Protein AF-A0A4V2E6N3-F1 (afdb_monomer_lite)

Secondary structure (DSSP, 8-state):
--HHHHHHHHHHHHHHHTT-----HHHHHHHHHHHHHHHHHHHHHHHHHHHHHHHHHHHHHHHHHHHHHHHHHTS-S-----

Foldseek 3Di:
DDPLLVQLVVVVVVCVVVVNDPDDSVNSSVVSVVVVVVVVVVVVVVVVVVVVVVVVVVVVVVVVVVVVVVVVVPDDPPPPDD

pLDDT: mean 85.02, std 14.65, range [42.44, 98.06]

Sequence (82 aa):
MSVKAMMANILQDQMRLRGVHALTPSDYEEIVELVIEQLRELELSWAAKELVDKREPARANLRQSEEARRNSAKRPAHVLAG

Radius of gyration: 29.29 Å; chains: 1; bounding box: 55×22×86 Å

Structure (mmCIF, N/CA/C/O backbone):
data_AF-A0A4V2E6N3-F1
#
_entry.id   AF-A0A4V2E6N3-F1
#
loop_
_atom_site.group_PDB
_atom_site.id
_atom_site.type_symbol
_atom_site.label_atom_id
_at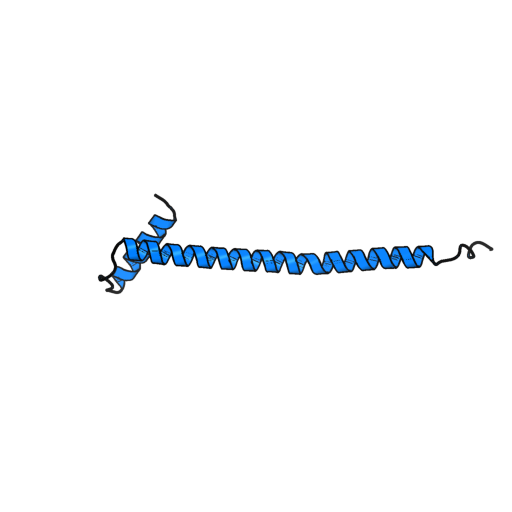om_site.label_alt_id
_atom_site.label_comp_id
_atom_site.label_asym_id
_atom_site.label_entity_id
_atom_site.label_seq_id
_atom_site.pdbx_PDB_ins_code
_atom_site.Cartn_x
_atom_site.Cartn_y
_atom_site.Cartn_z
_atom_site.occupancy
_atom_site.B_iso_or_equiv
_atom_site.auth_seq_id
_atom_site.auth_comp_id
_atom_site.auth_asym_id
_atom_site.auth_atom_id
_atom_site.pdbx_PDB_model_num
ATOM 1 N N . MET A 1 1 ? -6.087 19.002 4.807 1.00 67.44 1 MET A N 1
ATOM 2 C CA . MET A 1 1 ? -6.203 17.561 5.119 1.00 67.44 1 MET A CA 1
ATOM 3 C C . MET A 1 1 ? -5.293 16.821 4.144 1.00 67.44 1 MET A C 1
ATOM 5 O O . MET A 1 1 ? -5.399 17.101 2.956 1.00 67.44 1 MET A O 1
ATOM 9 N N . SER A 1 2 ? -4.336 16.013 4.613 1.00 92.56 2 SER A N 1
ATOM 10 C CA . SER A 1 2 ? -3.392 15.304 3.730 1.00 92.56 2 SER A CA 1
ATOM 11 C C . SER A 1 2 ? -4.009 14.014 3.180 1.00 92.56 2 SER A C 1
ATOM 13 O O . SER A 1 2 ? -4.925 13.459 3.788 1.00 92.56 2 SER A O 1
ATOM 15 N N . VAL A 1 3 ? -3.494 13.515 2.051 1.00 92.81 3 VAL A N 1
ATOM 16 C CA . VAL A 1 3 ? -3.920 12.225 1.474 1.00 92.81 3 VAL A CA 1
ATOM 17 C C . VAL A 1 3 ? -3.704 11.084 2.475 1.00 92.81 3 VAL A C 1
ATOM 19 O O . VAL A 1 3 ? -4.606 10.280 2.675 1.00 92.81 3 VAL A O 1
ATOM 22 N N . LYS A 1 4 ? -2.570 11.077 3.192 1.00 94.38 4 LYS A N 1
ATOM 23 C CA . LYS A 1 4 ? -2.289 10.107 4.264 1.00 94.38 4 LYS A CA 1
ATOM 24 C C . LYS A 1 4 ? -3.367 10.121 5.354 1.00 94.38 4 LYS A C 1
ATOM 26 O O . LYS A 1 4 ? -3.891 9.071 5.706 1.00 94.38 4 LYS A O 1
ATOM 31 N N . ALA A 1 5 ? -3.744 11.304 5.844 1.00 95.25 5 ALA A N 1
ATOM 32 C CA . ALA A 1 5 ? -4.786 11.433 6.863 1.00 95.25 5 ALA A CA 1
ATOM 33 C C . ALA A 1 5 ? -6.158 10.965 6.347 1.00 95.25 5 ALA A C 1
ATOM 35 O O . ALA A 1 5 ? -6.906 10.312 7.068 1.00 95.25 5 ALA A O 1
ATOM 36 N N . MET A 1 6 ? -6.479 11.248 5.081 1.00 97.38 6 MET A N 1
ATOM 37 C CA . MET A 1 6 ? -7.702 10.748 4.449 1.00 97.38 6 MET A CA 1
ATOM 38 C C . MET A 1 6 ? -7.711 9.215 4.370 1.00 97.38 6 MET A C 1
ATOM 40 O O . MET A 1 6 ? -8.712 8.594 4.714 1.00 97.38 6 MET A O 1
ATOM 44 N N . MET A 1 7 ? -6.598 8.601 3.965 1.00 97.75 7 MET A N 1
ATOM 45 C CA . MET A 1 7 ? -6.463 7.143 3.904 1.00 97.75 7 MET A CA 1
ATOM 46 C C . MET A 1 7 ? -6.578 6.496 5.290 1.00 97.75 7 MET A C 1
ATOM 48 O O . MET A 1 7 ? -7.255 5.479 5.421 1.00 97.75 7 MET A O 1
ATOM 52 N N . ALA A 1 8 ? -5.978 7.099 6.322 1.00 97.62 8 ALA A N 1
ATOM 53 C CA . ALA A 1 8 ? -6.065 6.604 7.697 1.00 97.62 8 ALA A CA 1
ATOM 54 C C . ALA A 1 8 ? -7.506 6.650 8.220 1.00 97.62 8 ALA A C 1
ATOM 56 O O . ALA A 1 8 ? -7.982 5.668 8.785 1.00 97.62 8 ALA A O 1
ATOM 57 N N . ASN A 1 9 ? -8.234 7.735 7.936 1.00 97.44 9 ASN A N 1
ATOM 58 C CA . ASN A 1 9 ? -9.648 7.853 8.292 1.00 97.44 9 ASN A CA 1
ATOM 59 C C . ASN A 1 9 ? -10.507 6.798 7.581 1.00 97.44 9 ASN A C 1
ATOM 61 O O . ASN A 1 9 ? -11.318 6.133 8.220 1.00 97.44 9 ASN A O 1
ATOM 65 N N . ILE A 1 10 ? -10.291 6.586 6.277 1.00 97.75 10 ILE A N 1
ATOM 66 C CA . ILE A 1 10 ? -10.993 5.537 5.523 1.00 97.75 10 ILE A CA 1
ATOM 67 C C . ILE A 1 10 ? -10.715 4.165 6.144 1.00 97.75 10 ILE A C 1
ATOM 69 O O . ILE A 1 10 ? -11.644 3.388 6.364 1.00 97.75 10 ILE A O 1
ATOM 73 N N . LEU A 1 11 ? -9.452 3.860 6.450 1.00 97.50 11 LEU A N 1
ATOM 74 C CA . LEU A 1 11 ? -9.072 2.593 7.066 1.00 97.50 11 LEU A CA 1
ATOM 75 C C . LEU A 1 11 ? -9.743 2.411 8.434 1.00 97.50 11 LEU A C 1
ATOM 77 O O . LEU A 1 11 ? -10.308 1.350 8.702 1.00 97.50 11 LEU A O 1
ATOM 81 N N . GLN A 1 12 ? -9.732 3.450 9.267 1.00 97.56 12 GLN A N 1
ATOM 82 C CA . GLN A 1 12 ? -10.376 3.448 10.575 1.00 97.56 12 GLN A CA 1
ATOM 83 C C . GLN A 1 12 ? -11.878 3.168 10.475 1.00 97.56 12 GLN A C 1
ATOM 85 O O . GLN A 1 12 ? -12.391 2.308 11.196 1.00 97.56 12 GLN A O 1
ATOM 90 N N . ASP A 1 13 ? -12.583 3.842 9.567 1.00 97.31 13 ASP A N 1
ATOM 91 C CA . ASP A 1 13 ? -14.016 3.635 9.358 1.00 97.31 13 ASP A CA 1
ATOM 92 C C . ASP A 1 13 ? -14.307 2.203 8.899 1.00 97.31 13 ASP A C 1
ATOM 94 O O . ASP A 1 13 ? -15.200 1.534 9.424 1.00 97.31 13 ASP A O 1
ATOM 98 N N . GLN A 1 14 ? -13.501 1.681 7.973 1.00 97.56 14 GLN A N 1
ATOM 99 C CA . GLN A 1 14 ? -13.642 0.315 7.479 1.00 97.56 14 GLN A CA 1
ATOM 100 C C . GLN A 1 14 ? -13.387 -0.739 8.564 1.00 97.56 14 GLN A C 1
ATOM 102 O O . GLN A 1 14 ? -14.104 -1.744 8.622 1.00 97.56 14 GLN A O 1
ATOM 107 N N . MET A 1 15 ? -12.400 -0.531 9.432 1.00 97.31 15 MET A N 1
ATOM 108 C CA . MET A 1 15 ? -12.093 -1.457 10.525 1.00 97.31 15 MET A CA 1
ATOM 109 C C . MET A 1 15 ? -13.180 -1.427 11.602 1.00 97.31 15 MET A C 1
ATOM 111 O O . MET A 1 15 ? -13.643 -2.483 12.039 1.00 97.31 15 MET A O 1
ATOM 115 N N . ARG A 1 16 ? -13.695 -0.239 11.937 1.00 96.25 16 ARG A N 1
ATOM 116 C CA . ARG A 1 16 ? -14.833 -0.087 12.855 1.00 96.25 16 ARG A CA 1
ATOM 117 C C . ARG A 1 16 ? -16.096 -0.771 12.347 1.00 96.25 16 ARG A C 1
ATOM 119 O O . ARG A 1 16 ? -16.751 -1.456 13.126 1.00 96.25 16 ARG A O 1
ATOM 126 N N . LEU A 1 17 ? -16.410 -0.650 11.054 1.00 97.69 17 LEU A N 1
ATOM 127 C CA . LEU A 1 17 ? -17.544 -1.351 10.432 1.00 97.69 17 LEU A CA 1
ATOM 128 C C . LEU A 1 17 ? -17.443 -2.882 10.545 1.00 97.69 17 LEU A C 1
ATOM 130 O O . LEU A 1 17 ? -18.455 -3.571 10.463 1.00 97.69 17 LEU A O 1
ATOM 134 N N . ARG A 1 18 ? -16.234 -3.416 10.745 1.00 96.62 18 ARG A N 1
ATOM 135 C CA . ARG A 1 18 ? -15.958 -4.850 10.923 1.00 96.62 18 ARG A CA 1
ATOM 136 C C . ARG A 1 18 ? -15.790 -5.250 12.395 1.00 96.62 18 ARG A C 1
ATOM 138 O O . ARG A 1 18 ? -15.385 -6.374 12.672 1.00 96.62 18 ARG A O 1
ATOM 145 N N . GLY A 1 19 ? -16.096 -4.350 13.332 1.00 96.75 19 GLY A N 1
ATOM 146 C CA . GLY A 1 19 ? -16.024 -4.602 14.774 1.00 96.75 19 GLY A CA 1
ATOM 147 C C . GLY A 1 19 ? -14.620 -4.490 15.375 1.00 96.75 19 GLY A C 1
ATOM 148 O O . GLY A 1 19 ? -14.407 -4.887 16.520 1.00 96.75 19 GLY A O 1
ATOM 149 N N . VAL A 1 20 ? -13.645 -3.954 14.636 1.00 95.44 20 VAL A N 1
ATOM 150 C CA . VAL A 1 20 ? -12.297 -3.716 15.162 1.00 95.44 20 VAL A CA 1
ATOM 151 C C . VAL A 1 20 ? -12.272 -2.360 15.864 1.00 95.44 20 VAL A C 1
ATOM 153 O O . VAL A 1 20 ? -12.391 -1.305 15.240 1.00 95.44 20 VAL A O 1
ATOM 156 N N . HIS A 1 21 ? -12.111 -2.394 17.187 1.00 92.25 21 HIS A N 1
ATOM 157 C CA . HIS A 1 21 ? -12.102 -1.197 18.038 1.00 92.25 21 HIS A CA 1
ATOM 158 C C . HIS A 1 21 ? -10.836 -1.054 18.893 1.00 92.25 21 HIS A C 1
ATOM 160 O O . HIS A 1 21 ? -10.688 -0.053 19.584 1.00 92.25 21 HIS A O 1
ATOM 166 N N . ALA A 1 22 ? -9.931 -2.036 18.846 1.00 94.38 22 ALA A N 1
ATOM 167 C CA . ALA A 1 22 ? -8.716 -2.056 19.661 1.00 94.38 22 ALA A CA 1
ATOM 168 C C . ALA A 1 22 ? -7.603 -1.129 19.139 1.00 94.38 22 ALA A C 1
ATOM 170 O O . ALA A 1 22 ? -6.699 -0.794 19.896 1.00 94.38 22 ALA A O 1
ATOM 171 N N . LEU A 1 23 ? -7.666 -0.729 17.865 1.00 95.56 23 LEU A N 1
ATOM 172 C CA . LEU A 1 23 ? -6.644 0.104 17.235 1.00 95.56 23 LEU A CA 1
ATOM 173 C C . LEU A 1 23 ? -6.855 1.588 17.549 1.00 95.56 23 LEU A C 1
ATOM 175 O O . LEU A 1 23 ? -7.959 2.134 17.426 1.00 95.56 23 LEU A O 1
ATOM 179 N N . THR A 1 24 ? -5.759 2.232 17.916 1.00 96.31 24 THR A N 1
ATOM 180 C CA . THR A 1 24 ? -5.619 3.668 18.130 1.00 96.31 24 THR A CA 1
ATOM 181 C C . THR A 1 24 ? -5.509 4.422 16.798 1.00 96.31 24 THR A C 1
ATOM 183 O O . THR A 1 24 ? -5.198 3.824 15.768 1.00 96.31 24 THR A O 1
ATOM 186 N N . PRO A 1 25 ? -5.733 5.750 16.778 1.00 94.06 25 PRO A N 1
ATOM 187 C CA . PRO A 1 25 ? -5.507 6.567 15.584 1.00 94.06 25 PRO A CA 1
ATOM 188 C C . PRO A 1 25 ? -4.103 6.410 14.976 1.00 94.06 25 PRO A C 1
ATOM 190 O O . 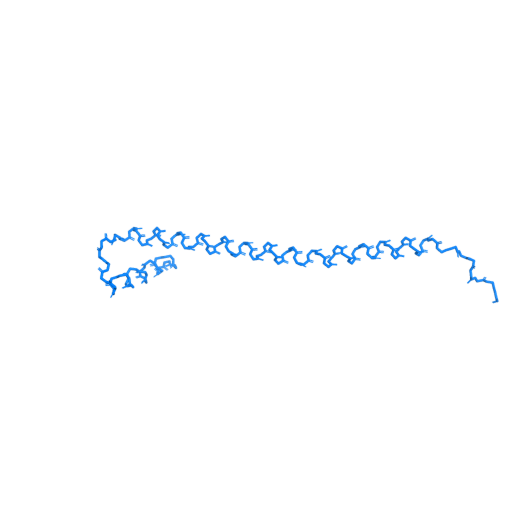PRO A 1 25 ? -3.985 6.309 13.758 1.00 94.06 25 PRO A O 1
ATOM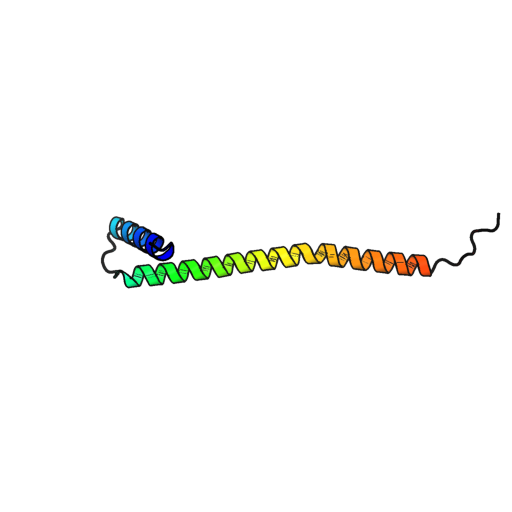 193 N N . SER A 1 26 ? -3.057 6.322 15.808 1.00 96.44 26 SER A N 1
ATOM 194 C CA . SER A 1 26 ? -1.674 6.147 15.344 1.00 96.44 26 SER A CA 1
ATOM 195 C C . SER A 1 26 ? -1.447 4.812 14.640 1.00 96.44 26 SER A C 1
ATOM 197 O O . SER A 1 26 ? -0.702 4.773 13.666 1.00 96.44 26 SER A O 1
ATOM 199 N N . ASP A 1 27 ? -2.138 3.746 15.055 1.00 97.50 27 ASP A N 1
ATOM 200 C CA . ASP A 1 27 ? -2.016 2.439 14.396 1.00 97.50 27 ASP A CA 1
ATOM 201 C C . ASP A 1 27 ? -2.487 2.517 12.936 1.00 97.50 27 ASP A C 1
ATOM 203 O O . ASP A 1 27 ? -1.866 1.959 12.034 1.00 97.50 27 ASP A O 1
ATOM 207 N N . TYR A 1 28 ? -3.567 3.259 12.669 1.00 97.44 28 TYR A N 1
ATOM 208 C CA . TYR A 1 28 ? -4.048 3.465 11.302 1.00 97.44 28 TYR A CA 1
ATOM 209 C C . TYR A 1 28 ? -3.081 4.309 10.469 1.00 97.44 28 TYR A C 1
ATOM 211 O O . TYR A 1 28 ? -2.905 4.043 9.280 1.00 97.44 28 TYR A O 1
ATOM 219 N N . GLU A 1 29 ? -2.443 5.312 11.075 1.00 97.06 29 GLU A N 1
ATOM 220 C CA . GLU A 1 29 ? -1.431 6.126 10.401 1.00 97.06 29 GLU A CA 1
ATOM 221 C C . GLU A 1 29 ? -0.178 5.319 10.040 1.00 97.06 29 GLU A C 1
ATOM 223 O O . GLU A 1 29 ? 0.356 5.505 8.943 1.00 97.06 29 GLU A O 1
ATOM 228 N N . GLU A 1 30 ? 0.270 4.420 10.921 1.00 97.81 30 GLU A N 1
ATOM 229 C CA . GLU A 1 30 ? 1.385 3.502 10.656 1.00 97.81 30 GLU A CA 1
ATOM 230 C C . GLU A 1 30 ? 1.042 2.496 9.559 1.00 97.81 30 GLU A C 1
ATOM 232 O O . GLU A 1 30 ? 1.821 2.325 8.622 1.00 97.81 30 GLU A O 1
ATOM 237 N N . ILE A 1 31 ? -0.144 1.879 9.609 1.00 97.62 31 ILE A N 1
ATOM 238 C CA . ILE A 1 31 ? -0.582 0.948 8.558 1.00 97.62 31 ILE A CA 1
ATOM 239 C C . ILE A 1 31 ? -0.604 1.650 7.196 1.00 97.62 31 ILE A C 1
ATOM 241 O O . ILE A 1 31 ? -0.135 1.096 6.202 1.00 97.62 31 ILE A O 1
ATOM 245 N N . VAL A 1 32 ? -1.122 2.878 7.132 1.00 98.06 32 VAL A N 1
ATOM 246 C CA . VAL A 1 32 ? -1.151 3.648 5.883 1.00 98.06 32 VAL A CA 1
ATOM 247 C C . VAL A 1 32 ? 0.253 4.014 5.408 1.00 98.06 32 VAL A C 1
ATOM 249 O O . VAL A 1 32 ? 0.497 3.960 4.205 1.00 98.06 32 VAL A O 1
ATOM 252 N N . GLU A 1 33 ? 1.178 4.347 6.310 1.00 97.75 33 GLU A N 1
ATOM 253 C CA . GLU A 1 33 ? 2.577 4.595 5.939 1.00 97.75 33 GLU A CA 1
ATOM 254 C C . GLU A 1 33 ? 3.198 3.361 5.272 1.00 97.75 33 GLU A C 1
ATOM 256 O O . GLU A 1 33 ? 3.775 3.468 4.191 1.00 97.75 33 GLU A O 1
ATOM 261 N N . LEU A 1 34 ? 2.997 2.176 5.855 1.00 98.00 34 LEU A N 1
ATOM 262 C CA . LEU A 1 34 ? 3.492 0.919 5.289 1.00 98.00 34 LEU A CA 1
ATOM 263 C C . LEU A 1 34 ? 2.913 0.649 3.894 1.00 98.00 34 LEU A C 1
ATOM 265 O O . LEU A 1 34 ? 3.638 0.232 2.992 1.00 98.00 34 LEU A O 1
ATOM 269 N N . VAL A 1 35 ? 1.621 0.920 3.692 1.00 97.44 35 VAL A N 1
ATOM 270 C CA . VAL A 1 35 ? 0.980 0.778 2.376 1.00 97.44 35 VAL A CA 1
ATOM 271 C C . VAL A 1 35 ? 1.584 1.748 1.358 1.00 97.44 35 VAL A C 1
ATOM 273 O O . VAL A 1 35 ? 1.846 1.349 0.225 1.00 97.44 35 VAL A O 1
ATOM 276 N N . ILE A 1 36 ? 1.831 3.003 1.742 1.00 96.69 36 ILE A N 1
ATOM 277 C CA . ILE A 1 36 ? 2.442 4.010 0.862 1.00 96.69 36 ILE A CA 1
ATOM 278 C C . ILE A 1 36 ? 3.851 3.584 0.444 1.00 96.69 36 ILE A C 1
ATOM 280 O O . ILE A 1 36 ? 4.191 3.688 -0.735 1.00 96.69 36 ILE A O 1
ATOM 284 N N . GLU A 1 37 ? 4.656 3.076 1.374 1.00 97.50 37 GLU A N 1
ATOM 285 C CA . GLU A 1 37 ? 6.010 2.612 1.064 1.00 97.50 37 GLU A CA 1
ATOM 286 C C . GLU A 1 37 ? 6.006 1.403 0.119 1.00 97.50 37 GLU A C 1
ATOM 288 O O . GLU A 1 37 ? 6.754 1.380 -0.857 1.00 97.50 37 GLU A O 1
ATOM 293 N N . GLN A 1 38 ? 5.093 0.446 0.313 1.00 97.38 38 GLN A N 1
ATOM 294 C CA . GLN A 1 38 ? 4.946 -0.688 -0.608 1.00 97.38 38 GLN A CA 1
ATOM 295 C C . GLN A 1 38 ? 4.480 -0.262 -2.009 1.00 97.38 38 GLN A C 1
ATOM 297 O O . GLN A 1 38 ? 4.941 -0.808 -3.012 1.00 97.38 38 GLN A O 1
ATOM 302 N N . LEU A 1 39 ? 3.600 0.741 -2.107 1.00 96.69 39 LEU A N 1
ATOM 303 C CA . LEU A 1 39 ? 3.192 1.300 -3.399 1.00 96.69 39 LEU A CA 1
ATOM 304 C C . LEU A 1 39 ? 4.359 1.992 -4.111 1.00 96.69 39 LEU A C 1
ATOM 306 O O . LEU A 1 39 ? 4.547 1.782 -5.307 1.00 96.69 39 LEU A O 1
ATOM 310 N N . ARG A 1 40 ? 5.183 2.754 -3.381 1.00 96.00 40 ARG A N 1
ATOM 311 C CA . ARG A 1 40 ? 6.398 3.374 -3.935 1.00 96.00 40 ARG A CA 1
ATOM 312 C C . ARG A 1 40 ? 7.381 2.334 -4.454 1.00 96.00 40 ARG A C 1
ATOM 314 O O . ARG A 1 40 ? 7.910 2.485 -5.553 1.00 96.00 40 ARG A O 1
ATOM 321 N N . GLU A 1 41 ? 7.619 1.272 -3.690 1.00 96.56 41 GLU A N 1
ATOM 322 C CA . GLU A 1 41 ? 8.498 0.176 -4.105 1.00 96.56 41 GLU A CA 1
ATOM 323 C C . GLU A 1 41 ? 7.993 -0.499 -5.391 1.00 96.56 41 GLU A C 1
ATOM 325 O O . GLU A 1 41 ? 8.775 -0.780 -6.308 1.00 96.56 41 GLU A O 1
ATOM 330 N N . LEU A 1 42 ? 6.676 -0.695 -5.505 1.00 96.62 42 LEU A N 1
ATOM 331 C CA . LEU A 1 42 ? 6.049 -1.253 -6.700 1.00 96.62 42 LEU A CA 1
ATOM 332 C C . LEU A 1 42 ? 6.195 -0.328 -7.919 1.00 96.62 42 LEU A C 1
ATOM 334 O O . LEU A 1 42 ? 6.585 -0.791 -8.994 1.00 96.62 42 LEU A O 1
ATOM 338 N N . GLU A 1 43 ? 5.935 0.971 -7.756 1.00 96.06 43 GLU A N 1
ATOM 339 C CA . GLU A 1 43 ? 6.101 1.977 -8.813 1.00 96.06 43 GLU A CA 1
ATOM 340 C C . GLU A 1 43 ? 7.552 2.035 -9.314 1.00 96.06 43 GLU A C 1
ATOM 342 O O . GLU A 1 43 ? 7.798 2.032 -10.524 1.00 96.06 43 GLU A O 1
ATOM 347 N N . LEU A 1 44 ? 8.525 2.013 -8.396 1.00 94.94 44 LEU A N 1
ATOM 348 C CA . LEU A 1 44 ? 9.949 1.976 -8.734 1.00 94.94 44 LEU A CA 1
ATOM 349 C C . LEU A 1 44 ? 10.329 0.689 -9.471 1.00 94.94 44 LEU A C 1
ATOM 351 O O . LEU A 1 44 ? 11.080 0.735 -10.447 1.00 94.94 44 LEU A O 1
ATOM 355 N N . SER A 1 45 ? 9.788 -0.451 -9.043 1.00 93.69 45 SER A N 1
ATOM 356 C CA . SER A 1 45 ? 10.023 -1.745 -9.690 1.00 93.69 45 SER A CA 1
ATOM 357 C C . SER A 1 45 ? 9.494 -1.767 -11.126 1.00 93.69 45 SER A C 1
ATOM 359 O O . SER A 1 45 ? 10.161 -2.275 -12.032 1.00 93.69 45 SER A O 1
ATOM 361 N N . TRP A 1 46 ? 8.321 -1.177 -11.367 1.00 92.69 46 TRP A N 1
ATOM 362 C CA . TRP A 1 46 ? 7.760 -1.040 -12.712 1.00 92.69 46 TRP A CA 1
ATOM 363 C C . TRP A 1 46 ? 8.570 -0.085 -13.583 1.00 92.69 46 TRP A C 1
ATOM 365 O O . TRP A 1 46 ? 8.897 -0.440 -14.716 1.00 92.69 46 TRP A O 1
ATOM 375 N N . ALA A 1 47 ? 8.967 1.071 -13.048 1.00 91.62 47 ALA A N 1
ATOM 376 C CA . ALA A 1 47 ? 9.819 2.015 -13.765 1.00 91.62 47 ALA A CA 1
ATOM 377 C C . ALA A 1 47 ? 11.169 1.381 -14.143 1.00 91.62 47 ALA A C 1
ATOM 379 O O . ALA A 1 47 ? 11.634 1.523 -15.275 1.00 91.62 47 ALA A O 1
ATOM 380 N N . ALA A 1 48 ? 11.787 0.625 -13.230 1.00 88.94 48 ALA A N 1
ATOM 381 C CA . ALA A 1 48 ? 13.030 -0.092 -13.500 1.00 88.94 48 ALA A CA 1
ATOM 382 C C . ALA A 1 48 ? 12.860 -1.125 -14.624 1.00 88.94 48 ALA A C 1
ATOM 384 O O . ALA A 1 48 ? 13.695 -1.188 -15.530 1.00 88.94 48 ALA A O 1
ATOM 385 N N . LYS A 1 49 ? 11.767 -1.897 -14.604 1.00 86.81 49 LYS A N 1
ATOM 386 C CA . LYS A 1 49 ? 11.458 -2.867 -15.659 1.00 86.81 49 LYS A CA 1
ATOM 387 C C . LYS A 1 49 ? 11.253 -2.188 -17.014 1.00 86.81 49 LYS A C 1
ATOM 389 O O . LYS A 1 49 ? 11.864 -2.598 -17.995 1.00 86.81 49 LYS A O 1
ATOM 394 N N . GLU A 1 50 ? 10.481 -1.107 -17.060 1.00 86.25 50 GLU A N 1
ATOM 395 C CA . GLU A 1 50 ? 10.243 -0.348 -18.290 1.00 86.25 50 GLU A CA 1
ATOM 396 C C . GLU A 1 50 ? 11.547 0.212 -18.889 1.00 86.25 50 GLU A C 1
ATOM 398 O O . GLU A 1 50 ? 11.748 0.194 -20.106 1.00 86.25 50 GLU A O 1
ATOM 403 N N . LEU A 1 51 ? 12.471 0.678 -18.043 1.00 80.12 51 LEU A N 1
ATOM 404 C CA . LEU A 1 51 ? 13.789 1.138 -18.481 1.00 80.12 51 LEU A CA 1
ATOM 405 C C . LEU A 1 51 ? 14.649 0.003 -19.053 1.00 80.12 51 LEU A C 1
ATOM 407 O O . LEU A 1 51 ? 15.374 0.226 -20.026 1.00 80.12 51 LEU A O 1
ATOM 411 N N . VAL A 1 52 ? 14.585 -1.200 -18.476 1.00 78.56 52 VAL A N 1
ATOM 412 C CA . VAL A 1 52 ? 15.286 -2.384 -19.000 1.00 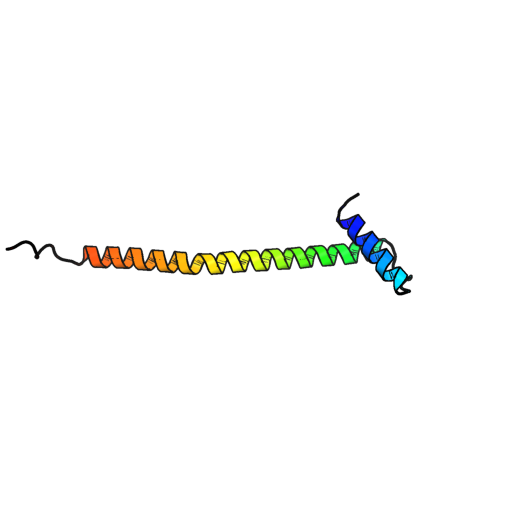78.56 52 VAL A CA 1
ATOM 413 C C . VAL A 1 52 ? 14.710 -2.787 -20.356 1.00 78.56 52 VAL A C 1
ATOM 415 O O . VAL A 1 52 ? 15.472 -2.903 -21.320 1.00 78.56 52 VAL A O 1
ATOM 418 N N . ASP A 1 53 ? 13.384 -2.883 -20.455 1.00 75.94 53 ASP A N 1
ATOM 419 C CA . ASP A 1 53 ? 12.675 -3.282 -21.674 1.00 75.94 53 ASP A CA 1
ATOM 420 C C . ASP A 1 53 ? 12.936 -2.298 -22.832 1.00 75.94 53 ASP A C 1
ATOM 422 O O . ASP A 1 53 ? 13.099 -2.700 -23.983 1.00 75.94 53 ASP A O 1
ATOM 426 N N . LYS A 1 54 ? 13.080 -0.996 -22.544 1.00 72.75 54 LYS A N 1
ATOM 427 C CA . LYS A 1 54 ? 13.458 0.024 -23.542 1.00 72.75 54 LYS A CA 1
ATOM 428 C C . LYS A 1 54 ? 14.942 -0.010 -23.931 1.00 72.75 54 LYS A C 1
ATOM 430 O O . LYS A 1 54 ? 15.302 0.418 -25.032 1.00 72.75 54 LYS A O 1
ATOM 435 N N . ARG A 1 55 ? 15.833 -0.495 -23.058 1.00 70.88 55 ARG A N 1
ATOM 436 C CA . ARG A 1 55 ? 17.291 -0.484 -23.289 1.00 70.88 55 ARG A CA 1
ATOM 437 C C . ARG A 1 55 ? 17.760 -1.607 -24.214 1.00 70.88 55 ARG A C 1
ATOM 439 O O . ARG A 1 55 ? 18.752 -1.419 -24.921 1.00 70.88 55 ARG A O 1
ATOM 446 N N . GLU A 1 56 ? 17.083 -2.751 -24.229 1.00 62.72 56 GLU A N 1
ATOM 447 C CA . GLU A 1 56 ? 17.415 -3.865 -25.129 1.00 62.72 56 GLU A CA 1
ATOM 448 C C . GLU A 1 56 ? 17.329 -3.513 -26.624 1.00 62.72 56 GLU A C 1
ATOM 450 O O . GLU A 1 56 ? 18.343 -3.673 -27.317 1.00 62.72 56 GLU A O 1
ATOM 455 N N . PRO A 1 57 ? 16.215 -2.964 -27.147 1.00 64.81 57 PRO A N 1
ATOM 456 C CA . PRO A 1 57 ? 16.128 -2.598 -28.558 1.00 64.81 57 PRO A CA 1
ATOM 457 C C . PRO A 1 57 ? 17.128 -1.494 -28.926 1.00 64.81 57 PRO A C 1
ATOM 459 O O . PRO A 1 57 ? 17.744 -1.550 -29.989 1.00 64.81 57 PRO A O 1
ATOM 462 N N . ALA A 1 58 ? 17.389 -0.534 -28.030 1.00 68.31 58 ALA A N 1
ATOM 463 C CA . ALA A 1 58 ? 18.399 0.502 -28.259 1.00 68.31 58 ALA A CA 1
ATOM 464 C C . ALA A 1 58 ? 19.822 -0.077 -28.391 1.00 68.31 58 ALA A C 1
ATOM 466 O O . ALA A 1 58 ? 20.591 0.341 -29.259 1.00 68.31 58 ALA A O 1
ATOM 467 N N . ARG A 1 59 ? 20.176 -1.073 -27.566 1.00 68.44 59 ARG A N 1
ATOM 468 C CA . ARG A 1 59 ? 21.471 -1.771 -27.647 1.00 68.44 59 ARG A CA 1
ATOM 469 C C . ARG A 1 59 ? 21.589 -2.639 -28.899 1.00 68.44 59 ARG A C 1
ATOM 471 O O . ARG A 1 59 ? 22.667 -2.685 -29.491 1.00 68.44 59 ARG A O 1
ATOM 478 N N . ALA A 1 60 ? 20.510 -3.304 -29.307 1.00 69.94 60 ALA A N 1
ATOM 479 C CA . ALA A 1 60 ? 20.477 -4.095 -30.536 1.00 69.94 60 ALA A CA 1
ATOM 480 C C . ALA A 1 60 ? 20.675 -3.213 -31.781 1.00 69.94 60 ALA A C 1
ATOM 482 O O . ALA A 1 60 ? 21.521 -3.514 -32.624 1.00 69.94 60 ALA A O 1
ATOM 483 N N . ASN A 1 61 ? 19.979 -2.074 -31.838 1.00 76.38 61 ASN A N 1
ATOM 484 C CA . ASN A 1 61 ? 20.089 -1.109 -32.933 1.00 76.38 61 ASN A CA 1
ATOM 485 C C . ASN A 1 61 ? 21.499 -0.507 -33.036 1.00 76.38 61 ASN A C 1
ATOM 487 O O . ASN A 1 61 ? 22.040 -0.374 -34.135 1.00 76.38 61 ASN A O 1
ATOM 491 N N . LEU A 1 62 ? 22.127 -0.188 -31.898 1.00 76.75 62 LEU A N 1
ATOM 492 C CA . LEU A 1 62 ? 23.496 0.330 -31.881 1.00 76.75 62 LEU A CA 1
ATOM 493 C C . LEU A 1 62 ? 24.485 -0.691 -32.467 1.00 76.75 62 LEU A C 1
ATOM 495 O O . LEU A 1 62 ? 25.245 -0.346 -33.371 1.00 76.75 62 LEU A O 1
ATOM 499 N N . ARG A 1 63 ? 24.410 -1.959 -32.038 1.00 75.50 63 ARG A N 1
ATOM 500 C CA . ARG A 1 63 ? 25.273 -3.040 -32.550 1.00 75.50 63 ARG A CA 1
ATOM 501 C C . ARG A 1 63 ? 25.104 -3.264 -34.051 1.00 75.50 63 ARG A C 1
ATOM 503 O O . ARG A 1 63 ? 26.097 -3.362 -34.764 1.00 75.50 63 ARG A O 1
ATOM 510 N N . GLN A 1 64 ? 23.865 -3.281 -34.543 1.00 76.88 64 GLN A N 1
ATOM 511 C CA . GLN A 1 64 ? 23.593 -3.415 -35.979 1.00 76.88 64 GLN A CA 1
ATOM 512 C C . GLN A 1 64 ? 24.168 -2.241 -36.783 1.00 76.88 64 GLN A C 1
ATOM 514 O O . GLN A 1 64 ? 24.735 -2.443 -37.855 1.00 76.88 64 GLN A O 1
ATOM 519 N N . SER A 1 65 ? 24.079 -1.015 -36.255 1.00 77.38 65 SER A N 1
ATOM 520 C CA . SER A 1 65 ? 24.645 0.173 -36.907 1.00 77.38 65 SER A CA 1
ATOM 521 C C . SER A 1 65 ? 26.181 0.148 -36.966 1.00 77.38 65 SER A C 1
ATOM 523 O O . SER A 1 65 ? 26.775 0.549 -37.970 1.00 77.38 65 SER A O 1
ATOM 525 N N . GLU A 1 66 ? 26.839 -0.364 -35.923 1.00 81.69 66 GLU A N 1
ATOM 526 C CA . GLU A 1 66 ? 28.296 -0.522 -35.867 1.00 81.69 66 GLU A CA 1
ATOM 527 C C . GLU A 1 66 ? 28.777 -1.623 -36.817 1.00 81.69 66 G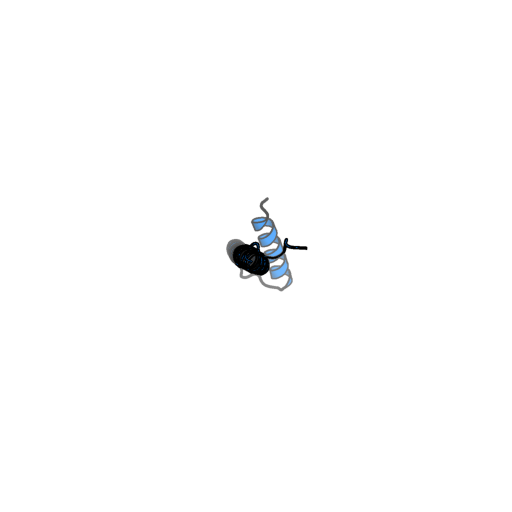LU A C 1
ATOM 529 O O . GLU A 1 66 ? 29.770 -1.452 -37.528 1.00 81.69 66 GLU A O 1
ATOM 534 N N . GLU A 1 67 ? 28.043 -2.731 -36.890 1.00 80.94 67 GLU A N 1
ATOM 535 C CA . GLU A 1 67 ? 28.340 -3.839 -37.791 1.00 80.94 67 GLU A CA 1
ATOM 536 C C . GLU A 1 67 ? 28.130 -3.456 -39.264 1.00 80.94 67 GLU A C 1
ATOM 538 O O . GLU A 1 67 ? 28.993 -3.728 -40.103 1.00 80.94 67 GLU A O 1
ATOM 543 N N . ALA A 1 68 ? 27.061 -2.716 -39.579 1.00 78.81 68 ALA A N 1
ATOM 544 C CA . ALA A 1 68 ? 26.836 -2.152 -40.909 1.00 78.81 68 ALA A CA 1
ATOM 545 C C . ALA A 1 68 ? 27.971 -1.204 -41.335 1.00 78.81 68 ALA A C 1
ATOM 547 O O . ALA A 1 68 ? 28.477 -1.304 -42.456 1.00 78.81 68 ALA A O 1
ATOM 548 N N . ARG A 1 69 ? 28.441 -0.329 -40.431 1.00 77.44 69 ARG A N 1
ATOM 549 C CA . ARG A 1 69 ? 29.599 0.548 -40.687 1.00 77.44 69 ARG A CA 1
ATOM 550 C C . ARG A 1 69 ? 30.876 -0.247 -40.933 1.00 77.44 69 ARG A C 1
ATOM 552 O O . ARG A 1 69 ? 31.612 0.046 -41.874 1.00 77.44 69 ARG A O 1
ATOM 559 N N . ARG A 1 70 ? 31.127 -1.281 -40.129 1.00 80.50 70 ARG A N 1
ATOM 560 C CA . ARG A 1 70 ? 32.315 -2.134 -40.259 1.00 80.50 70 ARG A CA 1
ATOM 561 C C . ARG A 1 70 ? 32.311 -2.937 -41.560 1.00 80.50 70 ARG A C 1
ATOM 563 O O . ARG A 1 70 ? 33.363 -3.096 -42.174 1.00 80.50 70 ARG A O 1
ATOM 570 N N . ASN A 1 71 ? 31.146 -3.403 -42.002 1.00 75.19 71 ASN A N 1
ATOM 571 C CA . ASN A 1 71 ? 30.990 -4.129 -43.263 1.00 75.19 71 ASN A CA 1
ATOM 572 C C . ASN A 1 71 ? 31.083 -3.198 -44.482 1.00 75.19 71 ASN A C 1
ATOM 574 O O . ASN A 1 71 ? 31.685 -3.574 -45.486 1.00 75.19 71 ASN A O 1
ATOM 578 N N . SER A 1 72 ? 30.583 -1.962 -44.378 1.00 72.62 72 SER A N 1
ATOM 579 C CA . SER A 1 72 ? 30.770 -0.931 -45.409 1.00 72.62 72 SER A CA 1
ATOM 580 C C . SER A 1 72 ? 32.240 -0.529 -45.566 1.00 72.62 72 SER A C 1
ATOM 582 O O . SER A 1 72 ? 32.696 -0.334 -46.686 1.00 72.62 72 SER A O 1
ATOM 584 N N . ALA A 1 73 ? 32.996 -0.450 -44.467 1.00 73.88 73 ALA A N 1
ATOM 585 C CA . ALA A 1 73 ? 34.425 -0.124 -44.486 1.00 73.88 73 ALA A CA 1
ATOM 586 C C . ALA A 1 73 ? 35.316 -1.264 -45.022 1.00 73.88 73 ALA A C 1
ATOM 588 O O . ALA A 1 73 ? 36.473 -1.036 -45.361 1.00 73.88 73 ALA A O 1
ATOM 589 N N . LYS A 1 74 ? 34.790 -2.495 -45.098 1.00 67.62 74 LYS A N 1
ATOM 590 C CA . LYS A 1 74 ? 35.493 -3.676 -45.625 1.00 67.62 74 LYS A CA 1
ATOM 591 C C . LYS A 1 74 ? 35.239 -3.943 -47.110 1.00 67.62 74 LYS A C 1
ATOM 593 O O . LYS A 1 74 ? 35.870 -4.844 -47.655 1.00 67.62 74 LYS A O 1
ATOM 598 N N . ARG A 1 75 ? 34.333 -3.215 -47.775 1.00 60.88 75 ARG A N 1
ATOM 599 C CA . ARG A 1 75 ? 34.125 -3.347 -49.226 1.00 60.88 75 ARG A CA 1
ATOM 600 C C . ARG A 1 75 ? 35.231 -2.582 -49.972 1.00 60.88 75 ARG A C 1
ATOM 602 O O . ARG A 1 75 ? 35.264 -1.358 -49.868 1.00 60.88 75 ARG A O 1
ATOM 609 N N . PRO A 1 76 ? 36.137 -3.252 -50.708 1.00 54.97 76 PRO A N 1
ATOM 610 C CA . PRO A 1 76 ? 37.147 -2.562 -51.503 1.00 54.97 76 PRO A CA 1
ATOM 611 C C . PRO A 1 76 ? 36.488 -1.871 -52.705 1.00 54.97 76 PRO A C 1
ATOM 613 O O . PRO A 1 76 ? 35.548 -2.402 -53.296 1.00 54.97 76 PRO A O 1
ATOM 616 N N . ALA A 1 77 ? 37.005 -0.702 -53.089 1.00 59.12 77 ALA A N 1
AT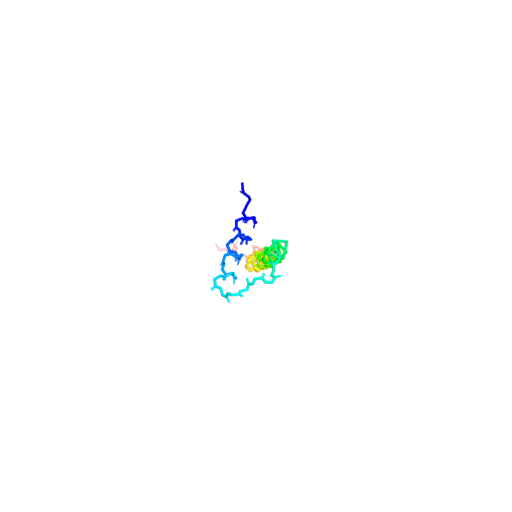OM 617 C CA . ALA A 1 77 ? 36.504 0.152 -54.172 1.00 59.12 77 ALA A CA 1
ATOM 618 C C . ALA A 1 77 ? 36.715 -0.418 -55.598 1.00 59.12 77 ALA A C 1
ATOM 620 O O . ALA A 1 77 ? 36.841 0.335 -56.557 1.00 59.12 77 ALA A O 1
ATOM 621 N N . HIS A 1 78 ? 36.741 -1.741 -55.764 1.00 54.78 78 HIS A N 1
ATOM 622 C CA . HIS A 1 78 ? 36.876 -2.408 -57.060 1.00 54.78 78 HIS A CA 1
ATOM 623 C C . HIS A 1 78 ? 35.535 -2.971 -57.542 1.00 54.78 78 HIS A C 1
ATOM 625 O O . HIS A 1 78 ? 35.405 -4.163 -57.785 1.00 54.78 78 HIS A O 1
ATOM 631 N N . VAL A 1 79 ? 34.526 -2.110 -57.689 1.00 55.62 79 VAL A N 1
ATOM 632 C CA . VAL A 1 79 ? 33.379 -2.371 -58.580 1.00 55.62 79 VAL A CA 1
ATOM 633 C C . VAL A 1 79 ? 32.954 -1.052 -59.235 1.00 55.62 79 VAL A C 1
ATOM 635 O O . VAL A 1 79 ? 31.834 -0.592 -59.069 1.00 55.62 79 VAL A O 1
ATOM 638 N N . LEU A 1 80 ? 33.886 -0.402 -59.931 1.00 51.66 80 LEU A N 1
ATOM 639 C CA . LEU A 1 80 ? 33.608 0.602 -60.965 1.00 51.66 80 LEU A CA 1
ATOM 640 C C . LEU A 1 80 ? 34.674 0.443 -62.058 1.00 51.66 80 LEU A C 1
ATOM 642 O O . LEU A 1 80 ? 35.553 1.278 -62.235 1.00 51.66 80 LEU A O 1
ATOM 646 N N . ALA A 1 81 ? 34.641 -0.701 -62.733 1.00 51.47 81 ALA A N 1
ATOM 647 C CA . ALA A 1 81 ? 35.248 -0.870 -64.044 1.00 51.47 81 ALA A CA 1
ATOM 648 C C . ALA A 1 81 ? 34.208 -1.594 -64.901 1.00 51.47 81 ALA A C 1
ATOM 650 O O . ALA A 1 81 ? 33.891 -2.758 -64.649 1.00 51.47 81 ALA A O 1
ATOM 651 N N . GLY A 1 82 ? 33.630 -0.844 -65.830 1.00 42.44 82 GLY A N 1
ATOM 652 C CA . GLY A 1 82 ? 32.590 -1.237 -66.769 1.00 42.44 82 GLY A CA 1
ATOM 653 C C . GLY A 1 82 ? 32.246 -0.026 -67.608 1.00 42.44 82 GLY A C 1
ATOM 654 O O . GLY A 1 82 ? 31.495 0.819 -67.080 1.00 42.44 82 GLY A O 1
#